Protein AF-I2CQL1-F1 (afdb_monomer_lite)

Organism: Nannochloropsis gaditana (strain CCMP526) (NCBI:txid1093141)

Structure (mmCIF, N/CA/C/O backbone):
data_AF-I2CQL1-F1
#
_entry.id   AF-I2CQL1-F1
#
loop_
_atom_site.group_PDB
_atom_site.id
_atom_site.type_symbol
_atom_site.label_atom_id
_atom_site.label_alt_id
_atom_site.label_comp_id
_atom_site.label_asym_id
_atom_site.label_entity_id
_atom_site.label_seq_id
_atom_site.pdbx_PDB_ins_code
_atom_site.Cartn_x
_atom_site.Cartn_y
_atom_site.Cartn_z
_atom_site.occupancy
_atom_site.B_iso_or_equiv
_atom_site.auth_seq_id
_atom_site.auth_comp_id
_atom_site.auth_asym_id
_atom_site.auth_atom_id
_atom_site.pdbx_PDB_model_num
ATOM 1 N N . TRP A 1 1 ? 14.264 -7.774 1.437 1.00 56.31 1 TRP A N 1
ATOM 2 C CA . TRP A 1 1 ? 14.629 -8.503 0.204 1.00 56.31 1 TRP A CA 1
ATOM 3 C C . TRP A 1 1 ? 14.917 -7.462 -0.865 1.00 56.31 1 TRP A C 1
ATOM 5 O O . TRP A 1 1 ? 14.212 -6.464 -0.890 1.00 56.31 1 TRP A O 1
ATOM 15 N N . VAL A 1 2 ? 15.980 -7.627 -1.651 1.00 67.00 2 VAL A N 1
ATOM 16 C CA . VAL A 1 2 ? 16.395 -6.659 -2.684 1.00 67.00 2 VAL A CA 1
ATOM 17 C C . VAL A 1 2 ? 16.039 -7.248 -4.044 1.00 67.00 2 VAL A C 1
ATOM 19 O O . VAL A 1 2 ? 16.216 -8.451 -4.229 1.00 67.00 2 VAL A O 1
ATOM 22 N N . ILE A 1 3 ? 15.560 -6.424 -4.979 1.00 72.69 3 ILE A N 1
ATOM 23 C CA . ILE A 1 3 ? 15.350 -6.821 -6.378 1.00 72.69 3 ILE A CA 1
ATOM 24 C C . ILE A 1 3 ? 16.567 -6.348 -7.188 1.00 72.69 3 ILE A C 1
ATOM 26 O O . ILE A 1 3 ? 16.627 -5.174 -7.550 1.00 72.69 3 ILE A O 1
ATOM 30 N N . PRO A 1 4 ? 17.578 -7.206 -7.429 1.00 76.62 4 PRO A N 1
ATOM 31 C CA . PRO A 1 4 ? 18.752 -6.811 -8.196 1.00 76.62 4 PRO A CA 1
ATOM 32 C C . PRO A 1 4 ? 18.433 -6.754 -9.695 1.00 76.62 4 PRO A C 1
ATOM 34 O O . PRO A 1 4 ? 17.869 -7.692 -10.259 1.00 76.62 4 PRO A O 1
ATOM 37 N N . PHE A 1 5 ? 18.862 -5.681 -10.357 1.00 82.81 5 PHE A N 1
ATOM 38 C CA . PHE A 1 5 ? 18.860 -5.593 -11.817 1.00 82.81 5 PHE A CA 1
ATOM 39 C C . PHE A 1 5 ? 20.185 -6.113 -12.377 1.00 82.81 5 PHE A C 1
ATOM 41 O O . PHE A 1 5 ? 21.248 -5.845 -11.822 1.00 82.81 5 PHE A O 1
ATOM 48 N N . GLN A 1 6 ? 20.136 -6.847 -13.491 1.00 82.88 6 GLN A N 1
ATOM 49 C CA . GLN A 1 6 ? 21.344 -7.397 -14.119 1.00 82.88 6 GLN A CA 1
ATOM 50 C C . GLN A 1 6 ? 22.140 -6.333 -14.891 1.00 82.88 6 GLN A C 1
ATOM 52 O O . GLN A 1 6 ? 23.353 -6.452 -15.034 1.00 82.88 6 GLN A O 1
ATOM 57 N N . ASN A 1 7 ? 21.450 -5.322 -15.427 1.00 88.19 7 ASN A N 1
ATOM 58 C CA . ASN A 1 7 ? 22.011 -4.206 -16.196 1.00 88.19 7 ASN A CA 1
ATOM 59 C C . ASN A 1 7 ? 20.999 -3.04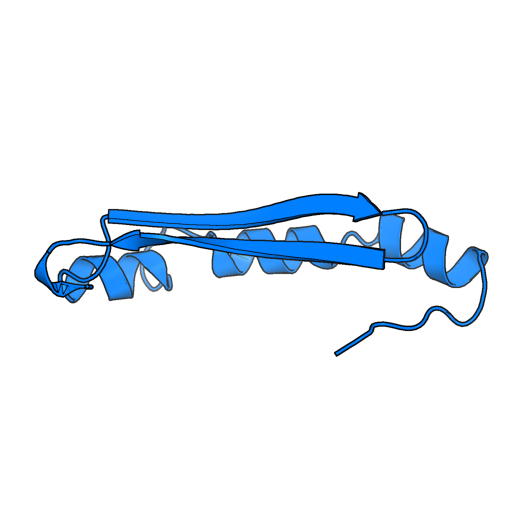3 -16.327 1.00 88.19 7 ASN A C 1
ATOM 61 O O . ASN A 1 7 ? 19.808 -3.208 -16.045 1.00 88.19 7 ASN A O 1
ATOM 65 N N . ASP A 1 8 ? 21.446 -1.887 -16.825 1.00 87.31 8 ASP A N 1
ATOM 66 C CA . ASP A 1 8 ? 20.614 -0.684 -17.008 1.00 87.31 8 ASP A CA 1
ATOM 67 C C . ASP A 1 8 ? 19.392 -0.894 -17.909 1.00 87.31 8 ASP A C 1
ATOM 69 O O . ASP A 1 8 ? 18.341 -0.296 -17.672 1.00 87.31 8 ASP A O 1
ATOM 73 N N . ALA A 1 9 ? 19.504 -1.736 -18.940 1.00 90.44 9 ALA A N 1
ATOM 74 C CA . ALA A 1 9 ? 18.384 -2.029 -19.830 1.00 90.44 9 ALA A CA 1
ATOM 75 C C . ALA A 1 9 ? 17.278 -2.791 -19.084 1.00 90.44 9 ALA A C 1
ATOM 77 O O . ALA A 1 9 ? 16.108 -2.430 -19.186 1.00 90.44 9 ALA A O 1
ATOM 78 N N . SER A 1 10 ? 17.651 -3.780 -18.267 1.00 88.25 10 SER A N 1
ATOM 79 C CA . SER A 1 10 ? 16.712 -4.527 -17.423 1.00 88.25 10 SER A CA 1
ATOM 80 C C . SER A 1 10 ? 16.051 -3.638 -16.363 1.00 88.25 10 SER A C 1
ATOM 82 O O . SER A 1 10 ? 14.840 -3.725 -16.169 1.00 88.25 10 SER A O 1
ATOM 84 N N . ARG A 1 11 ? 16.808 -2.713 -15.747 1.00 84.56 11 ARG A N 1
ATOM 85 C CA . ARG A 1 11 ? 16.260 -1.708 -14.822 1.00 84.56 11 ARG A CA 1
ATOM 86 C C . ARG A 1 11 ? 15.236 -0.818 -15.522 1.00 84.56 11 ARG A C 1
ATOM 88 O O . ARG A 1 11 ? 14.128 -0.646 -15.026 1.00 84.56 11 ARG A O 1
ATOM 95 N N . ARG A 1 12 ? 15.584 -0.278 -16.694 1.00 87.25 1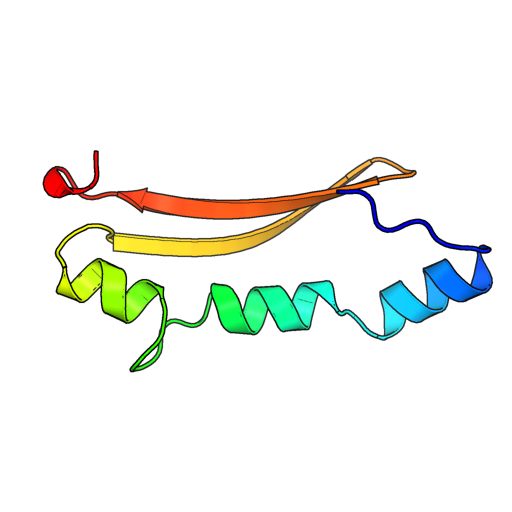2 ARG A N 1
ATOM 96 C CA . ARG A 1 12 ? 14.685 0.572 -17.489 1.00 87.25 12 ARG A CA 1
ATOM 97 C C . ARG A 1 12 ? 13.405 -0.152 -17.885 1.00 87.25 12 ARG A C 1
ATOM 99 O O . ARG A 1 12 ? 12.338 0.438 -17.771 1.00 87.25 12 ARG A O 1
ATOM 106 N N . GLN A 1 13 ? 13.503 -1.409 -18.312 1.00 89.81 13 GLN A N 1
ATOM 107 C CA . GLN A 1 13 ? 12.324 -2.194 -18.669 1.00 89.81 13 GLN A CA 1
ATOM 108 C C . GLN A 1 13 ? 11.398 -2.388 -17.464 1.00 89.81 13 GLN A C 1
ATOM 110 O O . GLN A 1 13 ? 10.207 -2.120 -17.567 1.00 89.81 13 GLN A O 1
ATOM 115 N N . SER A 1 14 ? 11.951 -2.733 -16.297 1.00 85.50 14 SER A N 1
ATOM 116 C CA . SER A 1 14 ? 11.161 -2.873 -15.070 1.00 85.50 14 SER A CA 1
ATOM 117 C C . SER A 1 14 ? 10.430 -1.581 -14.687 1.00 85.50 14 SER A C 1
ATOM 119 O O . SER A 1 14 ? 9.294 -1.647 -14.231 1.00 85.50 14 SER A O 1
ATOM 121 N N . LEU A 1 15 ? 11.042 -0.407 -14.886 1.00 84.12 15 LEU A N 1
ATOM 122 C CA . LEU A 1 15 ? 10.383 0.887 -14.646 1.00 84.12 15 LEU A CA 1
ATOM 123 C C . LEU A 1 15 ? 9.232 1.152 -15.634 1.00 84.12 15 LEU A C 1
ATOM 125 O O . LEU A 1 15 ? 8.250 1.806 -15.288 1.00 84.12 15 LEU A O 1
ATOM 129 N N . LEU A 1 16 ? 9.336 0.657 -16.871 1.00 90.44 16 LEU A N 1
ATOM 130 C CA . LEU A 1 16 ? 8.276 0.794 -17.872 1.00 90.44 16 LEU A CA 1
ATOM 131 C C . LEU A 1 16 ? 7.082 -0.112 -17.567 1.00 90.44 16 LEU A C 1
ATOM 133 O O . LEU A 1 16 ? 5.943 0.352 -17.694 1.00 90.44 16 LEU A O 1
ATOM 137 N N . ASP A 1 17 ? 7.355 -1.342 -17.124 1.00 92.19 17 ASP A N 1
ATOM 138 C CA . ASP A 1 17 ? 6.354 -2.354 -16.768 1.00 92.19 17 ASP A CA 1
ATOM 139 C C . ASP A 1 17 ? 5.570 -1.982 -15.494 1.00 92.19 17 ASP A C 1
ATOM 141 O O . ASP A 1 17 ? 4.449 -2.451 -15.304 1.00 92.19 17 ASP A O 1
ATOM 145 N N . LYS A 1 18 ? 6.132 -1.104 -14.646 1.00 88.88 18 LYS A N 1
ATOM 146 C CA . LYS A 1 18 ? 5.529 -0.581 -13.401 1.00 88.88 18 LYS A CA 1
ATOM 147 C C . LYS A 1 18 ? 4.966 -1.678 -12.477 1.00 88.88 18 LYS A C 1
ATOM 149 O O 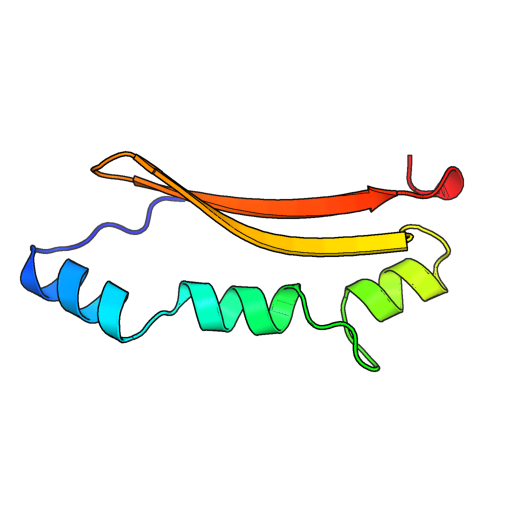. LYS A 1 18 ? 3.794 -1.621 -12.083 1.00 88.88 18 LYS A O 1
ATOM 154 N N . PRO A 1 19 ? 5.765 -2.697 -12.111 1.00 89.31 19 PRO A N 1
ATOM 155 C CA . PRO A 1 19 ? 5.307 -3.772 -11.231 1.00 89.31 19 PRO A CA 1
ATOM 156 C C . PRO A 1 19 ? 4.875 -3.254 -9.848 1.00 89.31 19 PRO A C 1
ATOM 158 O O . PRO A 1 19 ? 3.954 -3.787 -9.235 1.00 89.31 19 PRO A O 1
ATOM 161 N N . ASP A 1 20 ? 5.496 -2.179 -9.376 1.00 88.00 20 ASP A N 1
ATOM 162 C CA . ASP A 1 20 ? 5.162 -1.457 -8.151 1.00 88.00 20 ASP A CA 1
ATOM 163 C C . ASP A 1 20 ? 3.760 -0.827 -8.192 1.00 88.00 20 ASP A C 1
ATOM 165 O O . ASP A 1 20 ? 3.038 -0.877 -7.192 1.00 88.00 20 ASP A O 1
ATOM 169 N N . PHE A 1 21 ? 3.320 -0.310 -9.345 1.00 90.81 21 PHE A N 1
ATOM 170 C CA . PHE A 1 21 ? 1.953 0.198 -9.516 1.00 90.81 21 PHE A CA 1
ATOM 171 C C . PHE A 1 21 ? 0.934 -0.930 -9.427 1.00 90.81 21 PHE A C 1
ATOM 173 O O . PHE A 1 21 ? -0.111 -0.764 -8.803 1.00 90.81 21 PHE A O 1
ATOM 180 N N . TYR A 1 22 ? 1.243 -2.080 -10.027 1.00 93.25 22 TYR A N 1
ATOM 181 C CA . TYR A 1 22 ? 0.367 -3.245 -9.966 1.00 93.25 22 TYR A CA 1
ATOM 182 C C . TYR A 1 22 ? 0.166 -3.715 -8.519 1.00 93.25 22 TYR A C 1
ATOM 184 O O . TYR A 1 22 ? -0.967 -3.912 -8.080 1.00 93.25 22 TYR A O 1
ATOM 192 N N . VAL A 1 23 ? 1.251 -3.819 -7.746 1.00 93.19 23 VAL A N 1
ATOM 193 C CA . VAL A 1 23 ? 1.180 -4.195 -6.326 1.00 93.19 23 VAL A CA 1
ATOM 194 C C . VAL A 1 23 ? 0.441 -3.136 -5.501 1.00 93.19 23 VAL A C 1
ATOM 196 O O . VAL A 1 23 ? -0.429 -3.492 -4.710 1.00 93.19 23 VAL A O 1
ATOM 199 N N . SER A 1 24 ? 0.708 -1.846 -5.734 1.00 94.50 24 SER A N 1
ATOM 200 C CA . SER A 1 24 ? 0.007 -0.736 -5.060 1.00 94.50 24 SER A CA 1
ATOM 201 C C . SER A 1 24 ? -1.484 -0.739 -5.319 1.00 94.50 24 SER A C 1
ATOM 203 O O . SER A 1 24 ? -2.266 -0.553 -4.393 1.00 94.50 24 SER A O 1
ATOM 205 N N . HIS A 1 25 ? -1.889 -1.014 -6.557 1.00 94.75 25 HIS A N 1
ATOM 206 C CA . HIS A 1 25 ? -3.297 -1.092 -6.906 1.00 94.75 25 HIS A CA 1
ATOM 207 C C . HIS A 1 25 ? -4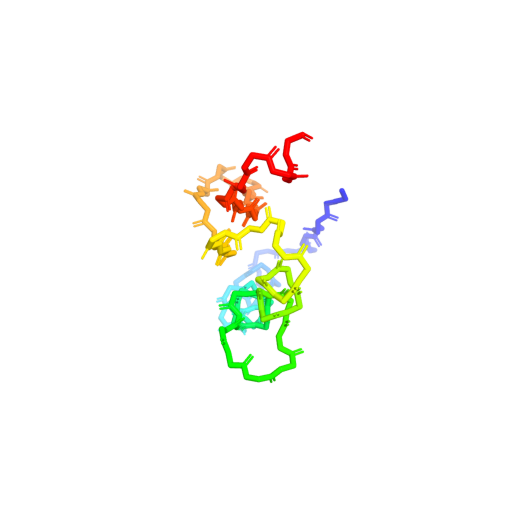.012 -2.227 -6.166 1.00 94.75 25 HIS A C 1
ATOM 209 O O . HIS A 1 25 ? -5.132 -2.037 -5.702 1.00 94.75 25 HIS A O 1
ATOM 215 N N . LEU A 1 26 ? -3.371 -3.394 -6.036 1.00 96.25 26 LEU A N 1
ATOM 216 C CA . LEU A 1 26 ? -3.954 -4.539 -5.336 1.00 96.25 26 LEU A CA 1
ATOM 217 C C . LEU A 1 26 ? -4.002 -4.334 -3.820 1.00 96.25 26 LEU A C 1
ATOM 219 O O . LEU A 1 26 ? -5.037 -4.574 -3.202 1.00 96.25 26 LEU A O 1
ATOM 223 N N . LEU A 1 27 ? -2.893 -3.901 -3.217 1.00 96.50 27 LEU A N 1
ATOM 224 C CA . LEU A 1 27 ? -2.799 -3.736 -1.765 1.00 96.50 27 LEU A CA 1
ATOM 225 C C . LEU A 1 27 ? -3.606 -2.536 -1.269 1.00 96.50 27 LEU A C 1
ATOM 227 O O . LEU A 1 27 ? -4.265 -2.642 -0.241 1.00 96.50 27 LEU A O 1
ATOM 231 N N . GLY A 1 28 ? -3.596 -1.432 -2.017 1.00 96.25 28 GLY A N 1
ATOM 232 C CA . GLY A 1 28 ? -4.382 -0.230 -1.740 1.00 96.25 28 GLY A CA 1
ATOM 233 C C . GLY A 1 28 ? -5.819 -0.291 -2.263 1.00 96.25 28 GLY A C 1
ATOM 234 O O . GLY A 1 28 ? -6.486 0.738 -2.309 1.00 96.25 28 GLY A O 1
ATOM 235 N N . HIS A 1 29 ? -6.308 -1.454 -2.706 1.00 97.75 29 HIS A N 1
ATOM 236 C CA . HIS A 1 29 ? -7.690 -1.575 -3.159 1.00 97.75 29 HIS A CA 1
ATOM 237 C C . HIS A 1 29 ? -8.666 -1.356 -1.992 1.00 97.75 29 HIS A C 1
ATOM 239 O O . HIS A 1 29 ? -8.510 -1.933 -0.916 1.00 97.75 29 HIS A O 1
ATOM 245 N N . GLU A 1 30 ? -9.722 -0.575 -2.215 1.00 97.62 30 GLU A N 1
ATOM 246 C CA . GLU A 1 30 ? -10.714 -0.245 -1.178 1.00 97.62 30 GLU A CA 1
ATOM 247 C C . GLU A 1 30 ? -12.093 -0.887 -1.408 1.00 97.62 30 GLU A C 1
ATOM 249 O O . GLU A 1 30 ? -13.004 -0.686 -0.608 1.00 97.62 30 GLU A O 1
ATOM 254 N N . GLY A 1 31 ? -12.262 -1.643 -2.498 1.00 96.94 31 GLY A N 1
ATOM 255 C CA . GLY A 1 31 ? -13.522 -2.310 -2.827 1.00 96.94 31 GLY A CA 1
ATOM 256 C C . GLY A 1 31 ? -13.801 -3.567 -1.997 1.00 96.94 31 GLY A C 1
ATOM 257 O O . GLY A 1 31 ? -13.006 -3.991 -1.157 1.00 96.94 31 GLY A O 1
ATOM 258 N N . ASP A 1 32 ? -14.948 -4.191 -2.262 1.00 97.56 32 ASP A N 1
ATOM 259 C CA . ASP A 1 32 ? -15.377 -5.402 -1.563 1.00 97.56 32 ASP A CA 1
ATOM 260 C C . ASP A 1 32 ? -14.344 -6.532 -1.668 1.00 97.56 32 ASP A C 1
ATOM 262 O O . ASP A 1 32 ? -13.813 -6.837 -2.737 1.00 97.56 32 ASP A O 1
ATOM 266 N N . GLY A 1 33 ? -14.075 -7.180 -0.533 1.00 96.75 33 GLY A N 1
ATOM 267 C CA . GLY A 1 33 ? -13.093 -8.263 -0.441 1.00 96.75 33 GLY A CA 1
ATOM 268 C C . GLY A 1 33 ? -11.634 -7.802 -0.399 1.00 96.75 33 GLY A C 1
ATOM 269 O O . GLY A 1 33 ? -10.746 -8.652 -0.347 1.00 96.75 33 GLY A O 1
ATOM 270 N N . SER A 1 34 ? -11.366 -6.493 -0.390 1.00 98.00 34 SER A N 1
ATOM 271 C CA . SER A 1 34 ? -10.008 -5.983 -0.226 1.00 98.00 34 SER A CA 1
ATOM 272 C C . SER A 1 34 ? -9.455 -6.180 1.187 1.00 98.00 34 SER A C 1
ATOM 274 O O . SER A 1 34 ? -10.187 -6.445 2.147 1.00 98.00 34 SER A O 1
ATOM 276 N N . LEU A 1 35 ? -8.138 -5.994 1.326 1.00 97.75 35 LEU A N 1
ATOM 277 C CA . LEU A 1 35 ? -7.473 -5.989 2.628 1.00 97.75 35 LEU A CA 1
ATOM 278 C C . LEU A 1 35 ? -8.047 -4.899 3.545 1.00 97.75 35 LEU A C 1
ATOM 280 O O . LEU A 1 35 ? -8.362 -5.182 4.698 1.00 97.75 35 LEU A O 1
ATOM 284 N N . LEU A 1 36 ? -8.249 -3.680 3.031 1.00 98.38 36 LEU A N 1
ATOM 285 C CA . LEU A 1 36 ? -8.858 -2.601 3.810 1.00 98.38 36 LEU A CA 1
ATOM 286 C C . LEU A 1 36 ? -10.297 -2.938 4.216 1.00 98.38 36 LEU A C 1
ATOM 288 O O . LEU A 1 36 ? -10.675 -2.696 5.360 1.00 98.38 36 LEU A O 1
ATOM 292 N N . ALA A 1 37 ? -11.093 -3.526 3.317 1.00 98.44 37 ALA A N 1
ATOM 293 C CA . ALA A 1 37 ? -12.460 -3.938 3.628 1.00 98.44 37 ALA A CA 1
ATOM 294 C C . ALA A 1 37 ? -12.497 -4.978 4.762 1.00 98.44 37 ALA A C 1
ATOM 296 O O . ALA A 1 37 ? -13.334 -4.885 5.661 1.00 98.44 37 ALA A O 1
ATOM 297 N N . TYR A 1 38 ? -11.559 -5.931 4.764 1.00 98.31 38 TYR A N 1
ATOM 298 C CA . TYR A 1 38 ? -11.388 -6.881 5.864 1.00 98.31 38 TYR A CA 1
ATOM 299 C C . TYR A 1 38 ? -11.026 -6.175 7.179 1.00 98.31 38 TYR A C 1
ATOM 301 O O . TYR A 1 38 ? -11.690 -6.400 8.189 1.00 98.31 38 TYR A O 1
ATOM 309 N N . LEU A 1 39 ? -10.023 -5.292 7.168 1.00 98.19 39 LEU A N 1
ATOM 310 C CA . LEU A 1 39 ? -9.569 -4.584 8.371 1.00 98.19 39 LEU A CA 1
ATOM 311 C C . LEU A 1 39 ? -10.654 -3.673 8.962 1.00 98.19 39 LEU A C 1
ATOM 313 O O . LEU A 1 39 ? -10.812 -3.630 10.180 1.00 98.19 39 LEU A O 1
ATOM 317 N N . LYS A 1 40 ? -11.438 -2.997 8.114 1.00 98.19 40 LYS A N 1
ATOM 318 C CA . LYS A 1 40 ? -12.598 -2.198 8.537 1.00 98.19 40 LYS A CA 1
ATOM 319 C C . LYS A 1 40 ? -13.686 -3.062 9.168 1.00 98.19 40 LYS A C 1
ATOM 321 O O . LYS A 1 40 ? -14.249 -2.687 10.188 1.00 98.19 40 LYS A O 1
ATOM 326 N N . ARG A 1 41 ? -13.981 -4.231 8.585 1.00 98.25 41 ARG A N 1
ATOM 327 C CA . ARG A 1 41 ? -14.986 -5.162 9.128 1.00 98.25 41 ARG A CA 1
ATOM 328 C C . ARG A 1 41 ? -14.596 -5.691 10.506 1.00 98.25 41 ARG A C 1
ATOM 330 O O . ARG A 1 41 ? -15.464 -5.883 11.350 1.00 98.25 41 ARG A O 1
ATOM 337 N N . GLU A 1 42 ? -13.306 -5.921 10.718 1.00 98.06 42 GLU A N 1
ATOM 338 C CA . GLU A 1 42 ? -12.769 -6.330 12.014 1.00 98.06 42 GLU A CA 1
ATOM 339 C C . GLU A 1 42 ? -12.570 -5.155 12.982 1.00 98.06 42 GLU A C 1
ATOM 341 O O . GLU A 1 42 ? -12.091 -5.391 14.085 1.00 98.06 42 GLU A O 1
ATOM 346 N N . ASP A 1 43 ? -12.950 -3.925 12.614 1.00 98.06 43 ASP A N 1
ATOM 347 C CA . ASP A 1 43 ? -12.760 -2.716 13.427 1.00 98.06 43 ASP A CA 1
ATOM 348 C C . ASP A 1 43 ? -11.294 -2.535 13.857 1.00 98.06 43 ASP A C 1
ATOM 350 O O . ASP A 1 43 ? -10.993 -2.297 15.017 1.00 98.06 43 ASP A O 1
ATOM 354 N N . LEU A 1 44 ? -10.355 -2.750 12.926 1.00 98.38 44 LEU A N 1
ATOM 355 C CA . LEU A 1 44 ? -8.912 -2.639 13.176 1.00 98.38 44 LEU A CA 1
ATOM 356 C C . LEU A 1 44 ? -8.306 -1.384 12.544 1.00 98.38 44 LEU A C 1
ATOM 358 O O . LEU A 1 44 ? -7.383 -0.809 13.111 1.00 98.38 44 LEU A O 1
ATOM 362 N N . ALA A 1 45 ? -8.820 -0.934 11.396 1.00 98.50 45 ALA A N 1
ATOM 363 C CA . ALA A 1 45 ? -8.262 0.202 10.664 1.00 98.50 45 ALA A CA 1
ATOM 364 C C . ALA A 1 45 ? -9.327 1.043 9.947 1.00 98.50 45 ALA A C 1
ATOM 366 O O . ALA A 1 45 ? -10.337 0.518 9.476 1.00 98.50 45 ALA A O 1
ATOM 367 N N . ASN A 1 46 ? -9.047 2.337 9.793 1.00 97.81 46 ASN A N 1
ATOM 368 C CA . ASN A 1 46 ? -9.864 3.315 9.072 1.00 97.81 46 ASN A CA 1
ATOM 369 C C . ASN A 1 46 ? -9.417 3.497 7.615 1.00 97.81 46 ASN A C 1
ATOM 371 O O . ASN A 1 46 ? -10.248 3.721 6.730 1.00 97.81 46 ASN A O 1
ATOM 375 N N . ALA A 1 47 ? -8.115 3.396 7.348 1.00 97.62 47 ALA A N 1
ATOM 376 C CA . ALA A 1 47 ? -7.535 3.601 6.025 1.00 97.62 47 ALA A CA 1
ATOM 377 C C . ALA A 1 47 ? -6.280 2.745 5.824 1.00 97.62 47 ALA A C 1
ATOM 379 O O . ALA A 1 47 ? -5.596 2.385 6.781 1.00 97.62 47 ALA A O 1
ATOM 380 N N . LEU A 1 48 ? -5.976 2.431 4.563 1.00 97.75 48 LEU A N 1
ATOM 381 C CA . LEU A 1 48 ? -4.742 1.767 4.157 1.00 97.75 48 LEU A CA 1
ATOM 382 C C . LEU A 1 48 ? -4.264 2.391 2.850 1.00 97.75 48 LEU A C 1
ATOM 384 O O . LEU A 1 48 ? -4.999 2.414 1.867 1.00 97.75 48 LEU A O 1
ATOM 388 N N . GLY A 1 49 ? -3.028 2.876 2.846 1.00 95.94 49 GLY A N 1
ATOM 389 C CA . GLY A 1 49 ? -2.329 3.335 1.654 1.00 95.94 49 GLY A CA 1
ATOM 390 C C . GLY A 1 49 ? -1.156 2.412 1.353 1.00 95.94 49 GLY A C 1
ATOM 391 O O . GLY A 1 49 ? -0.426 2.024 2.260 1.00 95.94 49 GLY A O 1
ATOM 392 N N . ALA A 1 50 ? -0.966 2.064 0.084 1.00 95.62 50 ALA A N 1
ATOM 393 C CA . ALA A 1 50 ? 0.183 1.292 -0.377 1.00 95.62 50 ALA A CA 1
ATOM 394 C C . ALA A 1 50 ? 0.805 2.007 -1.572 1.00 95.62 50 ALA A C 1
ATOM 396 O O . ALA A 1 50 ? 0.100 2.370 -2.517 1.00 95.62 50 ALA A O 1
ATOM 397 N N . GLY A 1 51 ? 2.110 2.246 -1.525 1.00 90.62 51 GLY A N 1
ATOM 398 C CA . GLY A 1 51 ? 2.731 3.059 -2.550 1.00 90.62 51 GLY A CA 1
ATOM 399 C C . GLY A 1 51 ? 4.224 3.246 -2.403 1.00 90.62 51 GLY A C 1
ATOM 400 O O . GLY A 1 51 ? 4.895 2.698 -1.529 1.00 90.62 51 GLY A O 1
ATOM 401 N N . TYR A 1 52 ? 4.729 4.043 -3.331 1.00 82.31 52 TYR A N 1
ATOM 402 C CA . TYR A 1 52 ? 6.133 4.338 -3.469 1.00 82.31 52 TYR A CA 1
ATOM 403 C C . TYR A 1 52 ? 6.469 5.710 -2.891 1.00 82.31 52 TYR A C 1
ATOM 405 O O . TYR A 1 52 ? 5.910 6.711 -3.339 1.00 82.31 52 TYR A O 1
ATOM 413 N N . THR A 1 53 ? 7.393 5.771 -1.931 1.00 69.56 53 THR A N 1
ATOM 414 C CA . THR A 1 53 ? 7.650 7.019 -1.198 1.00 69.56 53 THR A CA 1
ATOM 415 C C . THR A 1 53 ? 8.918 7.741 -1.672 1.00 69.56 53 THR A C 1
ATOM 417 O O . THR A 1 53 ? 8.959 8.971 -1.626 1.00 69.56 53 THR A O 1
ATOM 420 N N . SER A 1 54 ? 9.982 7.045 -2.121 1.00 65.88 54 SER A N 1
ATOM 421 C CA . SER A 1 54 ? 11.272 7.701 -2.465 1.00 65.88 54 SER A CA 1
ATOM 422 C C . SER A 1 54 ? 12.262 6.845 -3.276 1.00 65.88 54 SER A C 1
ATOM 424 O O . SER A 1 54 ? 12.573 5.718 -2.873 1.00 65.88 54 SER A O 1
ATOM 426 N N . GLU A 1 55 ? 12.819 7.386 -4.378 1.00 64.75 55 GLU A N 1
ATOM 427 C CA . GLU A 1 55 ? 13.975 6.824 -5.127 1.00 64.75 55 GLU A CA 1
ATOM 428 C C . GLU A 1 55 ? 15.275 7.292 -4.487 1.00 64.75 55 GLU A C 1
ATOM 430 O O . GLU A 1 55 ? 15.669 8.448 -4.606 1.00 64.75 55 GLU A O 1
ATOM 435 N N . MET A 1 56 ? 15.965 6.379 -3.808 1.00 67.31 56 MET A N 1
ATOM 436 C CA . MET A 1 56 ? 17.314 6.590 -3.300 1.00 67.31 56 MET A CA 1
ATOM 437 C 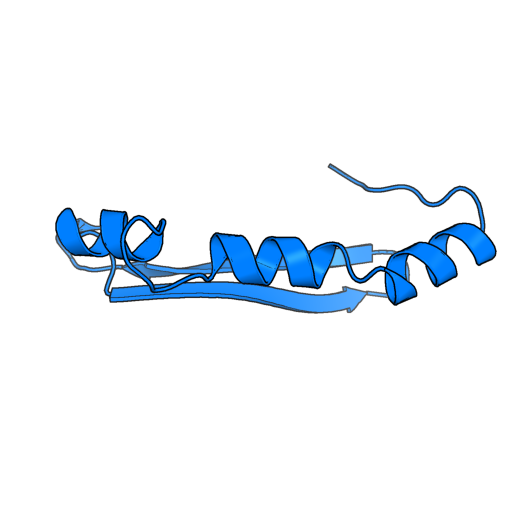C . MET A 1 56 ? 18.305 5.954 -4.270 1.00 67.31 56 MET A C 1
ATOM 439 O O . MET A 1 56 ? 18.893 4.927 -3.957 1.00 67.31 56 MET A O 1
ATOM 443 N N . GLY A 1 57 ? 18.465 6.551 -5.459 1.00 71.75 57 GLY A N 1
ATOM 444 C CA . GLY A 1 57 ? 19.475 6.195 -6.472 1.00 71.75 57 GLY A CA 1
ATOM 445 C C . GLY A 1 57 ? 19.472 4.721 -6.906 1.00 71.75 57 GLY A C 1
ATOM 446 O O . GLY A 1 57 ? 18.939 4.367 -7.961 1.00 71.75 57 GLY A O 1
ATOM 447 N N . ASP A 1 58 ? 20.068 3.865 -6.083 1.00 74.75 58 ASP A N 1
ATOM 448 C CA . ASP A 1 58 ? 20.227 2.425 -6.285 1.00 74.75 58 ASP A CA 1
ATOM 449 C C . ASP A 1 58 ? 19.118 1.582 -5.643 1.00 74.75 58 ASP A C 1
ATOM 451 O O . ASP A 1 58 ? 18.990 0.398 -5.956 1.00 74.75 58 ASP A O 1
ATOM 455 N N . PHE A 1 59 ? 18.299 2.164 -4.765 1.00 77.44 59 PHE A N 1
ATOM 456 C CA . PHE A 1 59 ? 17.190 1.469 -4.121 1.00 77.44 59 PHE A CA 1
ATOM 457 C C . PHE A 1 59 ? 15.955 2.350 -3.971 1.00 77.44 59 PHE A C 1
ATOM 459 O O . PHE A 1 59 ? 15.976 3.572 -4.119 1.00 77.44 59 PHE A O 1
ATOM 466 N N . SER A 1 60 ? 14.847 1.679 -3.703 1.00 79.12 60 SER A N 1
ATOM 467 C CA . SER A 1 60 ? 13.513 2.237 -3.727 1.00 79.12 60 SER A CA 1
ATOM 468 C C . SER A 1 60 ? 12.773 1.703 -2.492 1.00 79.12 60 SER A C 1
ATOM 470 O O . SER A 1 60 ? 12.899 0.521 -2.160 1.00 79.12 60 SER A O 1
ATOM 472 N N . LEU A 1 61 ? 12.076 2.574 -1.752 1.00 85.12 61 LEU A N 1
ATOM 473 C CA . LEU A 1 61 ? 11.260 2.148 -0.611 1.00 85.12 61 LEU A CA 1
ATOM 474 C C . LEU A 1 61 ? 9.799 2.015 -1.036 1.00 85.12 61 LEU A C 1
ATOM 476 O O . LEU A 1 61 ? 9.208 2.959 -1.560 1.00 85.12 61 LEU A O 1
ATOM 480 N N . TYR A 1 62 ? 9.238 0.841 -0.770 1.00 88.62 62 TYR A N 1
ATOM 481 C CA . TYR A 1 62 ? 7.815 0.576 -0.888 1.00 88.62 62 TYR A CA 1
ATOM 482 C C . TYR A 1 62 ? 7.198 0.554 0.506 1.00 88.62 62 TYR A C 1
ATOM 484 O O . TYR A 1 62 ? 7.706 -0.140 1.390 1.00 88.62 62 TYR A O 1
ATOM 492 N N . GLU A 1 63 ? 6.116 1.293 0.698 1.00 91.62 63 GLU A N 1
ATOM 493 C CA . GLU A 1 63 ? 5.513 1.514 2.004 1.00 91.62 63 GLU A CA 1
ATOM 494 C C . GLU A 1 63 ? 4.037 1.122 2.000 1.00 91.62 63 GLU A C 1
ATOM 496 O O . GLU A 1 63 ? 3.316 1.319 1.019 1.00 91.62 63 GLU A O 1
ATOM 501 N N . ILE A 1 64 ? 3.602 0.556 3.124 1.00 94.50 64 ILE A N 1
ATOM 502 C CA . ILE A 1 64 ? 2.196 0.320 3.430 1.00 94.50 64 ILE A CA 1
ATOM 503 C C . ILE A 1 64 ? 1.922 1.038 4.744 1.00 94.50 64 ILE A C 1
ATOM 505 O O . ILE A 1 64 ? 2.499 0.687 5.773 1.00 94.50 64 ILE A O 1
ATOM 509 N N . ALA A 1 65 ? 1.054 2.038 4.692 1.00 96.19 65 ALA A N 1
ATOM 510 C CA . ALA A 1 65 ? 0.626 2.812 5.843 1.00 96.19 65 ALA A CA 1
ATOM 511 C C . ALA A 1 65 ? -0.815 2.437 6.190 1.00 96.19 65 ALA A C 1
ATOM 513 O O . ALA A 1 65 ? -1.668 2.351 5.305 1.00 96.19 65 ALA A O 1
ATOM 514 N N . VAL A 1 66 ? -1.083 2.216 7.474 1.00 97.38 66 VAL A N 1
ATOM 515 C CA . VAL A 1 66 ? -2.409 1.851 7.981 1.00 97.38 66 VAL A CA 1
ATOM 516 C C . VAL A 1 66 ? -2.791 2.838 9.074 1.00 97.38 66 VAL A C 1
ATOM 518 O O . VAL A 1 66 ? -2.027 3.042 10.012 1.00 97.38 66 VAL A O 1
ATOM 521 N N . ASP A 1 67 ? -3.965 3.445 8.937 1.00 98.12 67 ASP A N 1
ATOM 522 C CA . ASP A 1 67 ? -4.576 4.266 9.981 1.00 98.12 67 ASP A CA 1
ATOM 523 C C . ASP A 1 67 ? -5.386 3.349 10.898 1.00 98.12 67 ASP A C 1
ATOM 525 O O . ASP A 1 67 ? -6.409 2.801 10.475 1.00 98.12 67 ASP A O 1
ATOM 529 N N . LEU A 1 68 ? -4.885 3.111 12.107 1.00 98.25 68 LEU A N 1
ATOM 530 C CA . LEU A 1 68 ? -5.454 2.153 13.052 1.00 98.25 68 LEU A CA 1
ATOM 531 C C . LEU A 1 68 ? -6.602 2.775 13.853 1.00 98.25 68 LEU A C 1
ATOM 533 O O . LEU A 1 68 ? -6.667 3.980 14.082 1.00 98.25 68 LEU A O 1
ATOM 537 N N . THR A 1 69 ? -7.524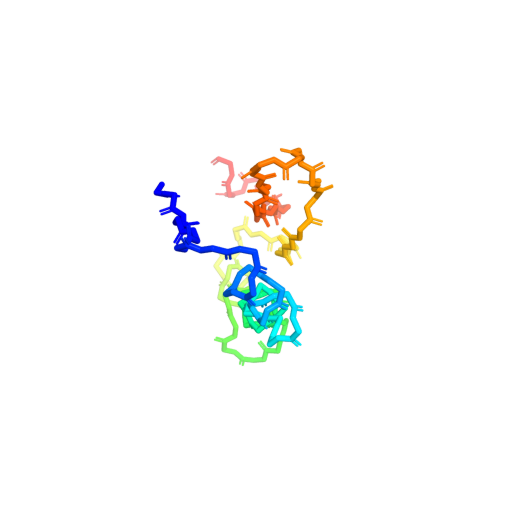 1.927 14.290 1.00 98.25 69 THR A N 1
ATOM 538 C CA . THR A 1 69 ? -8.491 2.277 15.340 1.00 98.25 69 THR A CA 1
ATOM 539 C C . THR A 1 69 ? -7.880 2.014 16.719 1.00 98.25 69 THR A C 1
ATOM 541 O O . THR A 1 69 ? -6.844 1.360 16.819 1.00 98.25 69 THR A O 1
ATOM 544 N N . GLU A 1 70 ? -8.562 2.412 17.797 1.00 97.50 70 GLU A N 1
ATOM 545 C CA . GLU A 1 70 ? -8.152 2.056 19.168 1.00 97.50 70 GLU A CA 1
ATOM 546 C C . GLU A 1 70 ? -8.031 0.539 19.385 1.00 97.50 70 GLU A C 1
ATOM 548 O O . GLU A 1 70 ? -7.192 0.086 20.155 1.00 97.50 70 GLU A O 1
ATOM 553 N N . ARG A 1 71 ? -8.858 -0.266 18.706 1.00 97.31 71 ARG A N 1
ATOM 554 C CA . ARG A 1 71 ? -8.783 -1.731 18.782 1.00 97.31 71 ARG A CA 1
ATOM 555 C C . ARG A 1 71 ? -7.611 -2.296 17.968 1.00 97.31 71 ARG A C 1
ATOM 557 O O . ARG A 1 71 ? -7.211 -3.436 18.199 1.00 97.31 71 ARG A O 1
ATOM 564 N N . GLY A 1 72 ? -7.119 -1.541 16.990 1.00 94.75 72 GLY A N 1
ATOM 565 C CA . GLY A 1 72 ? -6.017 -1.933 16.117 1.00 94.75 72 GLY A CA 1
ATOM 566 C C . GLY A 1 72 ? -4.618 -1.677 16.683 1.00 94.75 72 GLY A C 1
ATOM 567 O O . GLY A 1 72 ? -3.674 -2.238 16.127 1.00 94.75 72 GLY A O 1
ATOM 568 N N . GLU A 1 73 ? -4.481 -0.848 17.727 1.00 89.06 73 GLU A N 1
ATOM 569 C CA . GLU A 1 73 ? -3.207 -0.588 18.430 1.00 89.06 73 GLU A CA 1
ATOM 570 C C . GLU A 1 73 ? -2.712 -1.750 19.313 1.00 89.06 73 GLU A C 1
ATOM 572 O O . GLU A 1 73 ? -3.516 -2.628 19.712 1.00 89.06 73 GLU A O 1
#

Foldseek 3Di:
DDDDDPDPVSVVVCVVVPVQVVVQCQQQPDDPPHPVNVCVVVQFFDHKGWHWDDDPPRDTDTDIDTHTDPVND

Secondary structure (DSSP, 8-state):
-----SSHHHHHHHHHH-HHHHHHHHHT--STTSHHHHHHHTTSEEEEEEEEEEEETTEEEEEEEEEE-TTT-

Sequence (73 aa):
WVIPFQNDASRRQSLLDKPDFYVSHLLGHEGDGSLLAYLKREDLANALGAGYTSEMGDFSLYEIAVDLTERGE

InterPro domains:
  IPR011249 Metalloenzyme, LuxS/M16 peptidase-like [SSF63411] (13-72)
  IPR050626 Peptidase M16 [PTHR43690] (1-72)

Radius of gyration: 15.5 Å; chains: 1; bounding box: 37×16×39 Å

pLDDT: mean 89.7, std 10.06, range [56.31, 98.5]